Protein AF-A0A9E1ZU51-F1 (afdb_monomer_lite)

Foldseek 3Di:
DPPPDDPVVDDCPPRAQDDPPDDPVSGHPDDDDDDPVVVVVVVVVVVVVCVVVVHDDDDDPDD

Secondary structure (DSSP, 8-state):
------GGGS-BTTTBS--TT--GGG--SS-----HHHHHHHHHHHHHHHHHTT---------

Sequence (63 aa):
MKDSRNLNDYEVGYDIPAAIGMDEADIQTPCLVLDLDALERNITKMGQFAKDMGVRHRVHGKM

pLDDT: mean 92.88, std 12.49, range [43.03, 98.69]

Structure (mmCIF, N/CA/C/O backbone):
data_AF-A0A9E1ZU51-F1
#
_entry.id   AF-A0A9E1ZU51-F1
#
loop_
_atom_site.group_PDB
_atom_site.id
_atom_site.t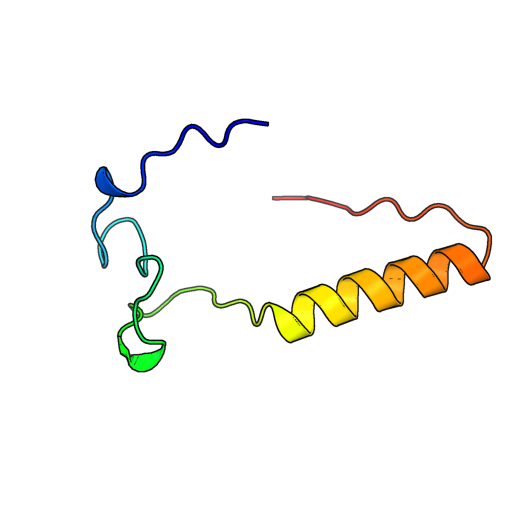ype_symbol
_atom_site.label_atom_id
_atom_site.label_alt_id
_atom_site.label_comp_id
_atom_site.label_asym_id
_atom_site.label_entity_id
_atom_site.label_seq_id
_atom_site.pdbx_PDB_ins_code
_atom_site.Cartn_x
_atom_site.Cartn_y
_atom_site.Cartn_z
_atom_site.occupancy
_atom_site.B_iso_or_equiv
_atom_site.auth_seq_id
_atom_site.auth_comp_id
_atom_site.auth_asym_id
_atom_site.auth_atom_id
_atom_site.pdbx_PDB_model_num
ATOM 1 N N . MET A 1 1 ? -5.298 17.615 -1.820 1.00 44.84 1 MET A N 1
ATOM 2 C CA . MET A 1 1 ? -3.827 17.558 -1.907 1.00 44.84 1 MET A CA 1
ATOM 3 C C . MET A 1 1 ? -3.519 17.094 -3.320 1.00 44.84 1 MET A C 1
ATOM 5 O O . MET A 1 1 ? -3.879 15.974 -3.645 1.00 44.84 1 MET A O 1
ATOM 9 N N . LYS A 1 2 ? -3.060 17.983 -4.207 1.00 43.03 2 LYS A N 1
ATOM 10 C CA . LYS A 1 2 ? -2.599 17.565 -5.538 1.00 43.03 2 LYS A CA 1
ATOM 11 C C . LYS A 1 2 ? -1.200 16.998 -5.327 1.00 43.03 2 LYS A C 1
ATOM 13 O O . LYS A 1 2 ? -0.329 17.750 -4.903 1.00 43.03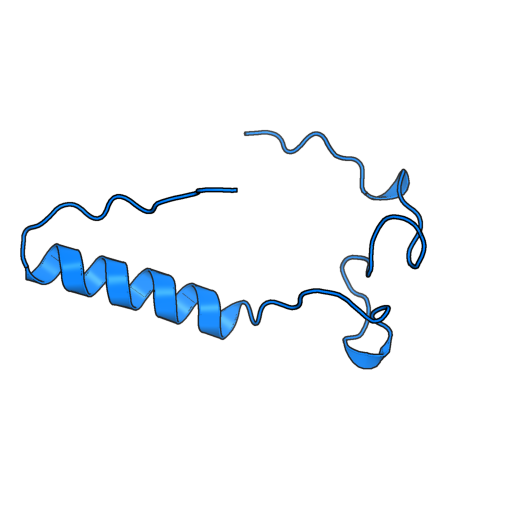 2 LYS A O 1
ATOM 18 N N . ASP A 1 3 ? -1.011 15.701 -5.533 1.00 56.22 3 ASP A N 1
ATOM 19 C CA . ASP A 1 3 ? 0.339 15.166 -5.693 1.00 56.22 3 ASP A CA 1
ATOM 20 C C . ASP A 1 3 ? 0.831 15.681 -7.050 1.00 56.22 3 ASP A C 1
ATOM 22 O O . ASP A 1 3 ? 0.319 15.305 -8.100 1.00 56.22 3 ASP A O 1
ATOM 26 N N . SER A 1 4 ? 1.733 16.656 -7.018 1.00 59.78 4 SER A N 1
ATOM 27 C CA . SER A 1 4 ? 2.236 17.361 -8.205 1.00 59.78 4 SER A CA 1
ATOM 28 C C . SER A 1 4 ? 3.425 16.641 -8.849 1.00 59.78 4 SER A C 1
ATOM 30 O O . SER A 1 4 ? 4.232 17.280 -9.516 1.00 59.78 4 SER A O 1
ATOM 32 N N . ARG A 1 5 ? 3.592 15.339 -8.596 1.00 70.38 5 ARG A N 1
ATOM 33 C CA . ARG A 1 5 ? 4.701 14.545 -9.130 1.00 70.38 5 ARG A CA 1
ATOM 34 C C . ARG A 1 5 ? 4.265 13.902 -10.439 1.00 70.38 5 ARG A C 1
ATOM 36 O O . ARG A 1 5 ? 3.423 13.009 -10.446 1.00 70.38 5 ARG A O 1
ATOM 43 N N . ASN A 1 6 ? 4.819 14.390 -11.544 1.00 84.69 6 ASN A N 1
ATOM 44 C CA . ASN A 1 6 ? 4.677 13.753 -12.843 1.00 84.69 6 ASN A CA 1
ATOM 45 C C . ASN A 1 6 ? 5.594 12.524 -12.874 1.00 84.69 6 ASN A C 1
ATOM 47 O O . ASN A 1 6 ? 6.811 12.659 -12.902 1.00 84.69 6 ASN A O 1
ATOM 51 N N . LEU A 1 7 ? 5.015 11.322 -12.842 1.00 85.50 7 LEU A N 1
ATOM 52 C CA . LEU A 1 7 ? 5.787 10.072 -12.815 1.00 85.50 7 LEU A CA 1
ATOM 53 C C . LEU A 1 7 ? 6.617 9.847 -14.088 1.00 85.50 7 LEU A C 1
ATOM 55 O O . LEU A 1 7 ? 7.547 9.052 -14.061 1.00 85.50 7 LEU A O 1
ATOM 59 N N . ASN A 1 8 ? 6.312 10.567 -15.173 1.00 86.00 8 ASN A N 1
ATOM 60 C CA . ASN A 1 8 ? 7.070 10.500 -16.424 1.00 86.00 8 ASN A CA 1
ATOM 61 C C . ASN A 1 8 ? 8.466 11.136 -16.329 1.00 86.00 8 ASN A C 1
ATOM 63 O O . ASN A 1 8 ? 9.262 10.956 -17.245 1.00 86.00 8 ASN A O 1
ATOM 67 N N . ASP A 1 9 ? 8.751 11.892 -15.264 1.00 91.94 9 ASP A N 1
ATOM 68 C CA . ASP A 1 9 ? 10.046 12.553 -15.069 1.00 91.94 9 ASP A CA 1
ATOM 69 C C . ASP A 1 9 ? 11.091 11.619 -14.413 1.00 91.94 9 ASP A C 1
ATOM 71 O O . ASP A 1 9 ? 12.241 12.019 -14.251 1.00 91.94 9 ASP A O 1
ATOM 75 N N . TYR A 1 10 ? 10.692 10.400 -14.029 1.00 94.19 10 TYR A N 1
ATOM 76 C CA . TYR A 1 10 ? 11.512 9.408 -13.328 1.00 94.19 10 TYR A CA 1
ATOM 77 C C . TYR A 1 10 ? 11.854 8.211 -14.229 1.00 94.19 10 TYR A C 1
ATOM 79 O O . TYR A 1 10 ? 11.099 7.862 -15.140 1.00 94.19 10 TYR A O 1
ATOM 87 N N . GLU A 1 11 ? 12.966 7.539 -13.938 1.00 95.81 11 GLU A N 1
ATOM 88 C CA . GLU A 1 11 ? 13.482 6.386 -14.678 1.00 95.81 11 GLU A CA 1
ATOM 89 C C . GLU A 1 11 ? 13.451 5.112 -13.815 1.00 95.81 11 GLU A C 1
ATOM 91 O O . GLU A 1 11 ? 14.087 5.008 -12.758 1.00 95.81 11 GLU A O 1
ATOM 96 N N . VAL A 1 12 ? 12.714 4.101 -14.290 1.00 96.00 12 VAL A N 1
ATOM 97 C CA . VAL A 1 12 ? 12.616 2.792 -13.626 1.00 96.00 12 VAL A CA 1
ATOM 98 C C . VAL A 1 12 ? 13.986 2.113 -13.585 1.00 96.00 12 VAL A C 1
ATOM 100 O O . VAL A 1 12 ? 14.607 1.892 -14.619 1.00 96.00 12 VAL A O 1
ATOM 103 N N . GLY A 1 13 ? 14.439 1.749 -12.383 1.00 95.50 13 GLY A N 1
ATOM 104 C CA . GLY A 1 13 ? 15.746 1.129 -12.133 1.00 95.50 13 GLY A CA 1
ATOM 105 C C . GLY A 1 13 ? 16.859 2.108 -11.762 1.00 95.50 13 GLY A C 1
ATOM 106 O O . GLY A 1 13 ? 17.935 1.658 -11.368 1.00 95.50 13 GLY A O 1
ATOM 107 N N . TYR A 1 14 ? 16.601 3.419 -11.820 1.00 95.88 14 TYR A N 1
ATOM 108 C CA . TYR A 1 14 ? 17.532 4.450 -11.362 1.00 95.88 14 TYR A CA 1
ATOM 109 C C . TYR A 1 14 ? 17.008 5.187 -10.126 1.00 95.88 14 TYR A C 1
ATOM 111 O O . TYR A 1 14 ? 17.608 5.085 -9.055 1.00 95.88 14 TYR A O 1
ATOM 119 N N . ASP A 1 15 ? 15.876 5.889 -10.247 1.00 96.12 15 ASP A N 1
ATOM 120 C CA . ASP A 1 15 ? 15.308 6.722 -9.176 1.00 96.12 15 ASP A CA 1
ATOM 121 C C . ASP A 1 15 ? 13.896 6.298 -8.723 1.00 96.12 15 ASP A C 1
ATOM 123 O O . ASP A 1 15 ? 13.433 6.744 -7.668 1.00 96.12 15 ASP A O 1
ATOM 127 N N . ILE A 1 16 ? 13.257 5.361 -9.434 1.00 96.25 16 ILE A N 1
ATOM 128 C CA . ILE A 1 16 ? 12.052 4.639 -8.996 1.00 96.25 16 ILE A CA 1
ATOM 129 C C . ILE A 1 16 ? 12.146 3.135 -9.319 1.00 96.25 16 ILE A C 1
ATOM 131 O O . ILE A 1 16 ? 12.808 2.752 -10.281 1.00 96.25 16 ILE A O 1
ATOM 135 N N . PRO A 1 17 ? 11.484 2.246 -8.553 1.00 97.56 17 PRO A N 1
ATOM 136 C CA . PRO A 1 17 ? 11.590 0.803 -8.781 1.00 97.56 17 PRO A CA 1
ATOM 137 C C . PRO A 1 17 ? 10.591 0.240 -9.806 1.00 97.56 17 PRO A C 1
ATOM 139 O O . PRO A 1 17 ? 10.806 -0.855 -10.317 1.00 97.56 17 PRO A O 1
ATOM 142 N N . ALA A 1 18 ? 9.488 0.942 -10.080 1.00 97.31 18 ALA A N 1
ATOM 143 C CA . ALA A 1 18 ? 8.397 0.453 -10.923 1.00 97.31 18 ALA A CA 1
ATOM 144 C C . ALA A 1 18 ? 7.512 1.602 -11.429 1.00 97.31 18 ALA A C 1
ATOM 146 O O . ALA A 1 18 ? 7.515 2.694 -10.858 1.00 97.31 18 ALA A O 1
ATOM 147 N N . ALA A 1 19 ? 6.702 1.323 -12.453 1.00 95.50 19 ALA A N 1
ATOM 148 C CA . ALA A 1 19 ? 5.651 2.210 -12.947 1.00 95.50 19 ALA A CA 1
ATOM 149 C C . ALA A 1 19 ? 4.254 1.615 -12.692 1.00 95.50 19 ALA A C 1
ATOM 151 O O . ALA A 1 19 ? 4.089 0.404 -12.550 1.00 95.50 19 ALA A O 1
ATOM 152 N N . ILE A 1 20 ? 3.225 2.466 -12.653 1.00 94.44 20 ILE A N 1
ATOM 153 C CA . ILE A 1 20 ? 1.837 2.014 -12.479 1.00 94.44 20 ILE A CA 1
ATOM 154 C C . ILE A 1 20 ? 1.438 1.119 -13.661 1.00 94.44 20 ILE A C 1
ATOM 156 O O . ILE A 1 20 ? 1.561 1.526 -14.814 1.00 94.44 20 ILE A O 1
ATOM 160 N N . GLY A 1 21 ? 0.919 -0.076 -13.364 1.00 95.44 21 GLY A N 1
ATOM 161 C CA . GLY A 1 21 ? 0.488 -1.063 -14.363 1.00 95.44 21 GLY A CA 1
ATOM 162 C C . GLY A 1 21 ? 1.567 -2.064 -14.792 1.00 95.44 21 GLY A C 1
ATOM 163 O O . GLY A 1 21 ? 1.266 -2.944 -15.592 1.00 95.44 21 GLY A O 1
ATOM 164 N N . MET A 1 22 ? 2.790 -1.946 -14.267 1.00 96.81 22 MET A N 1
ATOM 165 C CA . MET A 1 22 ? 3.850 -2.946 -14.428 1.00 96.81 22 MET A CA 1
ATOM 166 C C . MET A 1 22 ? 3.499 -4.237 -13.668 1.00 96.81 22 MET A C 1
ATOM 168 O O . MET A 1 22 ? 2.864 -4.174 -12.613 1.00 96.81 22 MET A O 1
ATOM 172 N N . ASP A 1 23 ? 3.901 -5.391 -14.203 1.00 98.19 23 ASP A N 1
ATOM 173 C CA . ASP A 1 23 ? 3.762 -6.6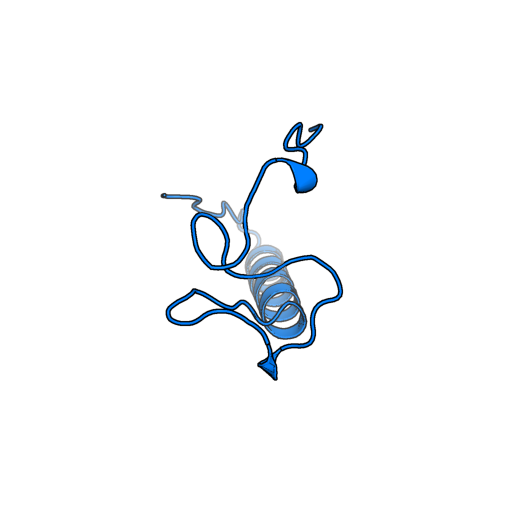77 -13.513 1.00 98.19 23 ASP A CA 1
ATOM 174 C C . ASP A 1 23 ? 4.705 -6.742 -12.300 1.00 98.19 23 ASP A C 1
ATOM 176 O O . ASP A 1 23 ? 5.793 -6.163 -12.316 1.00 98.19 23 ASP A O 1
ATOM 180 N N . GLU A 1 24 ? 4.300 -7.445 -11.240 1.00 96.94 24 GLU A N 1
ATOM 181 C CA . GLU A 1 24 ? 5.101 -7.568 -10.016 1.00 96.94 24 GLU A CA 1
ATOM 182 C C . GLU A 1 24 ? 6.475 -8.201 -10.283 1.00 96.94 24 GLU A C 1
ATOM 184 O O . GLU A 1 24 ? 7.465 -7.810 -9.662 1.00 96.94 24 GLU A O 1
ATOM 189 N N . ALA A 1 25 ? 6.561 -9.134 -11.237 1.00 97.81 25 ALA A N 1
ATOM 190 C CA . ALA A 1 25 ? 7.809 -9.810 -11.578 1.00 97.81 25 ALA A CA 1
ATOM 191 C C . ALA A 1 25 ? 8.844 -8.885 -12.247 1.00 97.81 25 ALA A C 1
ATOM 193 O O . ALA A 1 25 ? 10.038 -9.188 -12.208 1.00 97.81 25 ALA A O 1
ATOM 194 N N . ASP A 1 26 ? 8.404 -7.764 -12.828 1.00 97.94 26 ASP A N 1
ATOM 195 C CA . ASP A 1 26 ? 9.260 -6.806 -13.538 1.00 97.94 26 ASP A CA 1
ATOM 196 C C . ASP A 1 26 ? 9.770 -5.662 -12.633 1.00 97.94 26 ASP A C 1
ATOM 198 O O . ASP A 1 26 ? 10.569 -4.819 -13.063 1.00 97.94 26 ASP A O 1
ATOM 202 N N . ILE A 1 27 ? 9.337 -5.625 -11.366 1.00 98.00 27 ILE A N 1
ATOM 203 C CA . ILE A 1 27 ? 9.738 -4.605 -10.390 1.00 98.00 27 ILE A CA 1
ATOM 204 C C . ILE A 1 27 ? 11.240 -4.701 -10.093 1.00 98.00 27 ILE A C 1
ATOM 206 O O . ILE A 1 27 ? 11.778 -5.764 -9.777 1.00 98.00 27 ILE A O 1
ATOM 210 N N . GLN A 1 28 ? 11.928 -3.557 -10.119 1.00 98.50 28 GLN A N 1
ATOM 211 C CA . GLN A 1 28 ? 13.362 -3.495 -9.849 1.00 98.50 28 GLN A CA 1
ATOM 212 C C . GLN A 1 28 ? 13.678 -3.744 -8.371 1.00 98.50 28 GLN A C 1
ATOM 214 O O . GLN A 1 28 ? 13.086 -3.143 -7.470 1.00 98.50 28 GLN A O 1
ATOM 219 N N . THR A 1 29 ? 14.665 -4.607 -8.124 1.00 97.25 29 THR A N 1
ATOM 220 C CA . THR A 1 29 ? 15.126 -4.979 -6.779 1.00 97.25 29 THR A CA 1
ATOM 221 C C . THR A 1 29 ? 16.527 -4.427 -6.487 1.00 97.25 29 THR A C 1
ATOM 223 O O . THR A 1 29 ? 17.363 -4.428 -7.391 1.00 97.25 29 THR A O 1
ATOM 226 N N . PRO A 1 30 ? 16.849 -4.055 -5.233 1.00 97.00 30 PRO A N 1
ATOM 227 C CA . PRO A 1 30 ? 15.989 -4.113 -4.051 1.00 97.00 30 PRO A CA 1
ATOM 228 C C . PRO A 1 30 ? 15.059 -2.895 -3.942 1.00 97.00 30 PRO A C 1
ATOM 230 O O . PRO A 1 30 ? 15.474 -1.763 -4.173 1.00 97.00 30 PRO A O 1
ATOM 233 N N . CYS A 1 31 ? 13.814 -3.113 -3.517 1.00 98.06 31 CYS A N 1
ATOM 234 C CA . CYS A 1 31 ? 12.869 -2.040 -3.211 1.00 98.06 31 CYS A CA 1
ATOM 235 C C . CYS A 1 31 ? 11.879 -2.458 -2.112 1.00 98.06 31 CYS A C 1
ATOM 237 O O . CYS A 1 31 ? 11.895 -3.596 -1.638 1.00 98.06 31 CYS A O 1
ATOM 239 N N . LEU A 1 32 ? 11.038 -1.516 -1.676 1.00 97.94 32 LEU A N 1
ATOM 240 C CA . LEU A 1 32 ? 9.948 -1.778 -0.739 1.00 97.94 32 LEU A CA 1
ATOM 241 C C . LEU A 1 32 ? 8.649 -1.988 -1.514 1.00 97.94 32 LEU A C 1
ATOM 243 O O . LEU A 1 32 ? 8.255 -1.129 -2.301 1.00 97.94 32 LEU A O 1
ATOM 247 N N . VAL A 1 33 ? 7.966 -3.093 -1.231 1.00 97.44 33 VAL A N 1
ATOM 248 C CA . VAL A 1 33 ? 6.641 -3.407 -1.775 1.00 97.44 33 VAL A CA 1
ATOM 249 C C . VAL A 1 33 ? 5.626 -3.386 -0.639 1.00 97.44 33 VAL A C 1
ATOM 251 O O . VAL A 1 33 ? 5.913 -3.822 0.479 1.00 97.44 33 VAL A O 1
ATOM 254 N N . LEU A 1 34 ? 4.438 -2.859 -0.924 1.00 98.00 34 LEU A N 1
ATOM 255 C CA . LEU A 1 34 ? 3.295 -2.894 -0.021 1.00 98.00 34 LEU A CA 1
ATOM 256 C C . LEU A 1 34 ? 2.153 -3.646 -0.696 1.00 98.00 34 LEU A C 1
ATOM 258 O O . LEU A 1 34 ? 1.676 -3.232 -1.749 1.00 98.00 34 LEU A O 1
ATOM 262 N N . ASP A 1 35 ? 1.685 -4.706 -0.046 1.00 98.31 35 ASP A N 1
ATOM 263 C CA . ASP A 1 35 ? 0.395 -5.313 -0.358 1.00 98.31 35 ASP A CA 1
ATOM 264 C C . ASP A 1 35 ? -0.715 -4.355 0.108 1.00 98.31 35 ASP A C 1
ATOM 266 O O . ASP A 1 35 ? -0.900 -4.123 1.311 1.00 98.31 35 ASP A O 1
ATOM 270 N N . LEU A 1 36 ? -1.419 -3.756 -0.856 1.00 98.31 36 LEU A N 1
ATOM 271 C CA . LEU A 1 36 ? -2.456 -2.758 -0.592 1.00 98.31 36 LEU A CA 1
ATOM 272 C C . LEU A 1 36 ? -3.669 -3.364 0.119 1.00 98.31 36 LEU A C 1
ATOM 274 O O . LEU A 1 36 ? -4.187 -2.754 1.054 1.00 98.31 36 LEU A O 1
ATOM 278 N N . ASP A 1 37 ? -4.054 -4.590 -0.230 1.00 98.44 37 ASP A N 1
ATOM 279 C CA . ASP A 1 37 ? -5.149 -5.315 0.412 1.00 98.44 37 ASP A CA 1
ATOM 280 C C . ASP A 1 37 ? -4.846 -5.553 1.898 1.00 98.44 37 ASP A C 1
ATOM 282 O O . ASP A 1 37 ? -5.698 -5.357 2.773 1.00 98.44 37 ASP A O 1
ATOM 286 N N . ALA A 1 38 ? -3.618 -5.969 2.211 1.00 98.56 38 ALA A N 1
ATOM 287 C CA . ALA A 1 38 ? -3.184 -6.174 3.589 1.00 98.56 38 ALA A CA 1
ATOM 288 C C . ALA A 1 38 ? -3.088 -4.848 4.361 1.00 98.56 38 ALA A C 1
ATOM 290 O O . ALA A 1 38 ? -3.520 -4.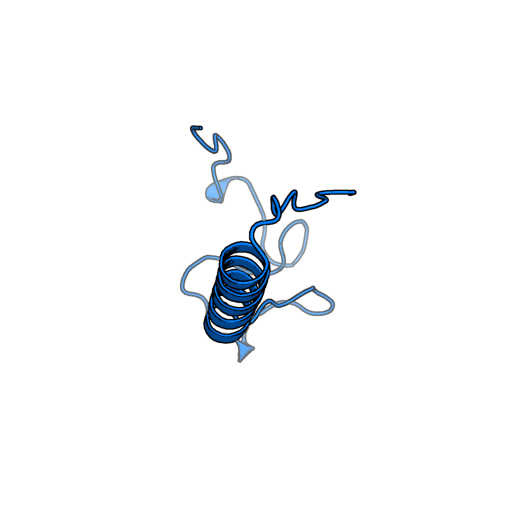765 5.518 1.00 98.56 38 ALA A O 1
ATOM 291 N N . LEU A 1 39 ? -2.555 -3.797 3.732 1.00 98.50 39 LEU A N 1
ATOM 292 C CA . LEU A 1 39 ? -2.449 -2.467 4.329 1.00 98.50 39 LEU A CA 1
ATOM 293 C C . LEU A 1 39 ? -3.829 -1.894 4.684 1.00 98.50 39 LEU A C 1
ATOM 295 O O . LEU A 1 39 ? -4.035 -1.439 5.812 1.00 98.50 39 LEU A O 1
ATOM 299 N N . GLU A 1 40 ? -4.790 -1.960 3.766 1.00 98.62 40 GLU A N 1
ATOM 300 C CA . GLU A 1 40 ? -6.155 -1.471 3.974 1.00 98.62 40 GLU A CA 1
ATOM 301 C C . GLU A 1 40 ? -6.874 -2.227 5.097 1.00 98.62 40 GLU A C 1
ATOM 303 O O . GLU A 1 40 ? -7.499 -1.610 5.974 1.00 98.62 40 GLU A O 1
ATOM 308 N N . ARG A 1 41 ? -6.727 -3.559 5.144 1.00 98.69 41 ARG A N 1
ATOM 309 C CA . ARG A 1 41 ? -7.244 -4.386 6.249 1.00 98.69 41 ARG A CA 1
ATOM 310 C C . ARG A 1 41 ? -6.624 -3.982 7.585 1.00 98.69 41 ARG A C 1
ATOM 312 O O . ARG A 1 41 ? -7.348 -3.864 8.576 1.00 98.69 41 ARG A O 1
ATOM 319 N N . ASN A 1 42 ? -5.316 -3.725 7.627 1.00 98.62 42 ASN A N 1
ATOM 320 C CA . ASN A 1 42 ? -4.615 -3.307 8.843 1.00 98.62 42 ASN A CA 1
ATOM 321 C C . ASN A 1 42 ? -5.088 -1.936 9.346 1.00 98.62 42 ASN A C 1
ATOM 323 O O . ASN A 1 42 ? -5.371 -1.780 10.539 1.00 98.62 42 ASN A O 1
ATOM 327 N N . ILE A 1 43 ? -5.231 -0.959 8.444 1.00 98.38 43 ILE A N 1
ATOM 328 C CA . ILE A 1 43 ? -5.739 0.381 8.770 1.00 98.38 43 ILE A CA 1
ATOM 329 C C . ILE A 1 43 ? -7.170 0.291 9.311 1.00 98.38 43 ILE A C 1
ATOM 331 O O . ILE A 1 43 ? -7.468 0.853 10.369 1.00 98.38 43 ILE A O 1
ATOM 335 N N . THR A 1 44 ? -8.036 -0.460 8.627 1.00 98.44 44 THR A N 1
ATOM 336 C CA . THR A 1 44 ? -9.439 -0.648 9.020 1.00 98.44 44 THR A CA 1
ATOM 337 C C . THR A 1 44 ? -9.543 -1.302 10.392 1.00 98.44 44 THR A C 1
ATOM 339 O O . THR A 1 44 ? -10.267 -0.817 11.262 1.00 98.44 44 THR A O 1
ATOM 342 N N . LYS A 1 45 ? -8.763 -2.364 10.623 1.00 98.56 45 LYS A N 1
ATOM 343 C CA . LYS A 1 45 ? -8.739 -3.095 11.892 1.00 98.56 45 LYS A CA 1
ATOM 344 C C . LYS A 1 45 ? -8.339 -2.199 13.062 1.00 98.56 45 LYS A C 1
ATOM 346 O O . LYS A 1 45 ? -9.030 -2.191 14.077 1.00 98.56 45 LYS A O 1
ATOM 351 N N . MET A 1 46 ? -7.254 -1.434 12.930 1.00 98.56 46 MET A N 1
ATOM 352 C CA . MET A 1 46 ? -6.807 -0.540 14.004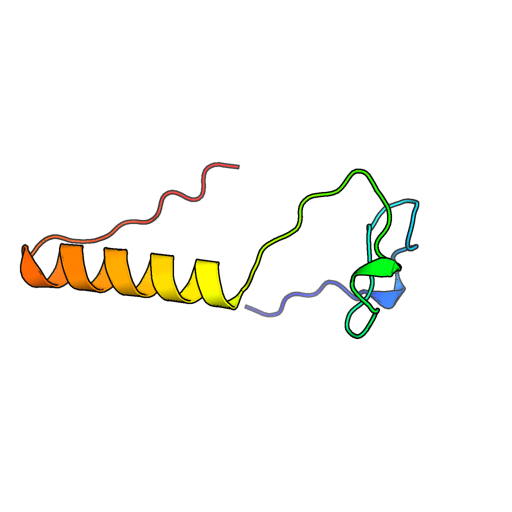 1.00 98.56 46 MET A CA 1
ATOM 353 C C . MET A 1 46 ? -7.791 0.615 14.233 1.00 98.56 46 MET A C 1
ATOM 355 O O . MET A 1 46 ? -8.056 0.991 15.375 1.00 98.56 46 MET A O 1
ATOM 359 N N . GLY A 1 47 ? -8.377 1.154 13.158 1.00 98.38 47 GLY A N 1
ATOM 360 C CA . GLY A 1 47 ? -9.424 2.171 13.248 1.00 98.38 47 GLY A CA 1
ATOM 361 C C . GLY A 1 47 ? -10.653 1.681 14.016 1.00 98.38 47 GLY A C 1
ATOM 362 O O . GLY A 1 47 ? -11.128 2.378 14.914 1.00 98.38 47 GLY A O 1
ATOM 363 N N . GLN A 1 48 ? -11.128 0.470 13.713 1.00 98.56 48 GLN A N 1
ATOM 364 C CA . GLN A 1 48 ? -12.256 -0.139 14.415 1.00 98.56 48 GLN A CA 1
ATOM 365 C C . GLN A 1 48 ? -11.920 -0.415 15.885 1.00 98.56 48 GLN A C 1
ATOM 367 O O . GLN A 1 48 ? -12.688 -0.045 16.764 1.00 98.56 48 GLN A O 1
ATOM 372 N N . PHE A 1 49 ? -10.732 -0.957 16.158 1.00 98.69 49 PHE A N 1
ATOM 373 C CA . PHE A 1 49 ? -10.265 -1.221 17.518 1.00 98.69 49 PHE A CA 1
ATOM 374 C C . PHE A 1 49 ? -10.249 0.041 18.395 1.00 98.69 49 PHE A C 1
ATOM 376 O O . PHE A 1 49 ? -10.775 0.040 19.507 1.00 98.69 49 PHE A O 1
ATOM 383 N N . ALA A 1 50 ? -9.707 1.151 17.884 1.00 98.56 50 ALA A N 1
ATOM 384 C CA . ALA A 1 50 ? -9.702 2.420 18.610 1.00 98.56 50 ALA A CA 1
ATOM 385 C C . ALA A 1 50 ? -11.121 2.970 18.839 1.00 98.56 50 ALA A C 1
ATOM 387 O O . ALA A 1 50 ? -11.416 3.487 19.919 1.00 98.56 50 ALA A O 1
ATOM 388 N N . LYS A 1 51 ? -12.006 2.827 17.842 1.00 98.31 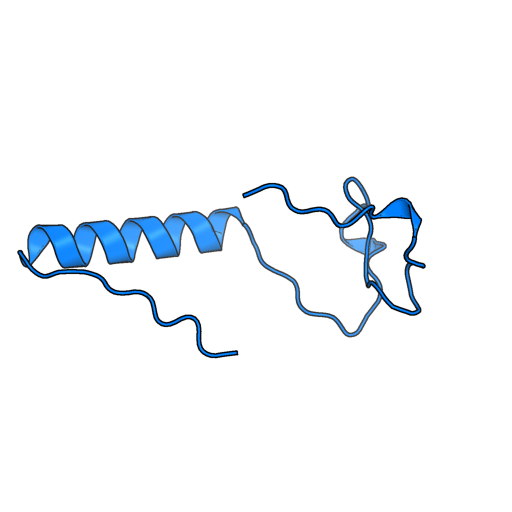51 LYS A N 1
ATOM 389 C CA . LYS A 1 51 ? -13.413 3.233 17.932 1.00 98.31 51 LYS A CA 1
ATOM 390 C C . LYS A 1 51 ? -14.160 2.446 19.011 1.00 98.31 51 LYS A C 1
ATOM 392 O O . LYS A 1 51 ? -14.854 3.065 19.813 1.00 98.31 51 LYS A O 1
ATOM 397 N N . ASP A 1 52 ? -13.976 1.128 19.063 1.00 98.62 52 ASP A N 1
ATOM 398 C CA . ASP A 1 52 ? -14.612 0.249 20.054 1.00 98.62 52 ASP A CA 1
ATOM 399 C C . ASP A 1 52 ? -14.143 0.559 21.482 1.00 98.62 52 ASP A C 1
ATOM 401 O O . ASP A 1 52 ? -14.918 0.483 22.431 1.00 98.62 52 ASP A O 1
ATOM 405 N N . MET A 1 53 ? -12.886 0.982 21.633 1.00 98.44 53 MET A N 1
ATOM 406 C CA . MET A 1 53 ? -12.322 1.429 22.909 1.00 98.44 53 MET A CA 1
ATOM 407 C C . MET A 1 53 ? -12.690 2.873 23.289 1.00 98.44 53 MET A C 1
ATOM 409 O O . MET A 1 53 ? -12.325 3.326 24.372 1.00 98.44 53 MET A O 1
ATOM 413 N N . GLY A 1 54 ? -13.373 3.623 22.417 1.00 98.38 54 GLY A N 1
ATOM 414 C CA . GLY A 1 54 ? -13.712 5.028 22.660 1.00 98.38 54 GLY A CA 1
ATOM 415 C C . GLY A 1 54 ? -12.501 5.971 22.698 1.00 98.38 54 GLY A C 1
ATOM 416 O O . GLY A 1 54 ? -12.581 7.051 23.282 1.00 98.38 54 GLY A O 1
ATOM 417 N N . VAL A 1 55 ? -11.375 5.586 22.086 1.00 98.50 55 VAL A N 1
ATOM 418 C CA . VAL A 1 55 ? -10.137 6.381 22.055 1.00 98.50 55 VAL A CA 1
ATOM 419 C C . VAL A 1 55 ? -9.859 6.942 20.662 1.00 98.50 55 VAL A C 1
ATOM 421 O O . VAL A 1 55 ? -10.325 6.440 19.640 1.00 98.50 55 VAL A O 1
ATOM 424 N N . ARG A 1 56 ? -9.060 8.010 20.596 1.00 97.75 56 ARG A N 1
ATOM 425 C CA . ARG A 1 56 ? -8.651 8.611 19.320 1.00 97.75 56 ARG A CA 1
ATOM 426 C C . ARG A 1 56 ? -7.461 7.859 18.727 1.00 97.75 56 ARG A C 1
ATOM 428 O O . ARG A 1 56 ? -6.424 7.743 19.373 1.00 97.75 56 ARG A O 1
ATOM 435 N N . HIS A 1 57 ? -7.566 7.455 17.463 1.00 97.94 57 HIS A N 1
ATOM 436 C CA . HIS A 1 57 ? -6.439 6.921 16.699 1.00 97.94 57 HIS A CA 1
ATOM 437 C C . HIS A 1 57 ? -5.669 8.066 16.017 1.00 97.94 57 HIS A C 1
ATOM 439 O O . HIS A 1 57 ? -6.191 8.721 15.115 1.00 97.94 57 HIS A O 1
ATOM 445 N N . ARG A 1 58 ? -4.429 8.333 16.453 1.00 97.56 58 ARG A N 1
ATOM 446 C CA . ARG A 1 58 ? -3.517 9.301 15.817 1.00 97.56 58 ARG A CA 1
ATOM 447 C C . ARG A 1 58 ? -2.340 8.556 15.198 1.00 97.56 58 ARG A C 1
ATOM 449 O O . ARG A 1 58 ? -1.344 8.313 15.874 1.00 97.56 58 ARG A O 1
ATOM 456 N N . VAL A 1 59 ? -2.468 8.208 13.921 1.00 96.25 59 VAL A N 1
ATOM 457 C CA . VAL A 1 59 ? -1.395 7.556 13.158 1.00 96.25 59 VAL A CA 1
ATOM 458 C C . VAL A 1 59 ? -0.117 8.398 13.181 1.00 96.25 59 VAL A C 1
ATOM 460 O O . VAL A 1 59 ? -0.158 9.628 13.075 1.00 96.25 59 VAL A O 1
ATOM 463 N N . HIS A 1 60 ? 1.023 7.735 13.366 1.00 97.25 60 HIS A N 1
ATOM 464 C CA . HIS A 1 60 ? 2.324 8.383 13.475 1.00 97.25 60 HIS A CA 1
ATOM 465 C C . HIS A 1 60 ? 3.096 8.223 12.166 1.00 97.25 60 HIS A C 1
ATOM 467 O O . HIS A 1 60 ? 3.602 7.148 11.871 1.00 97.25 60 HIS A O 1
ATOM 473 N N . GLY A 1 61 ? 3.181 9.297 11.385 1.00 94.31 61 GLY A N 1
ATOM 474 C CA . GLY A 1 61 ? 3.893 9.319 10.105 1.00 94.31 61 GLY A CA 1
ATOM 475 C C . GLY A 1 61 ? 5.359 9.716 10.244 1.00 94.31 61 GLY A C 1
ATOM 476 O O . GLY A 1 61 ? 5.806 10.589 9.508 1.00 94.31 61 GLY A O 1
ATOM 477 N N . LYS A 1 62 ? 6.083 9.172 11.233 1.00 93.50 62 LYS A N 1
ATOM 478 C CA . LYS A 1 62 ? 7.526 9.421 11.324 1.00 93.50 62 LYS A CA 1
ATOM 479 C C . LYS A 1 62 ? 8.187 8.839 10.080 1.00 93.50 62 LYS A C 1
ATOM 481 O O . LYS A 1 62 ? 8.046 7.647 9.819 1.00 93.50 62 LYS A O 1
ATOM 486 N N . MET A 1 63 ? 8.864 9.721 9.359 1.00 65.88 63 MET A N 1
ATOM 487 C CA . MET A 1 63 ? 9.744 9.404 8.243 1.00 65.88 63 MET A CA 1
ATOM 488 C C . MET A 1 63 ? 11.126 9.034 8.775 1.00 65.88 63 MET A C 1
ATOM 490 O O . MET A 1 63 ? 11.536 9.633 9.803 1.00 65.88 63 MET A O 1
#

Radius of gyration: 16.57 Å; chains: 1; bounding box: 32×27×39 Å